Protein AF-A0A419H870-F1 (afdb_monomer_lite)

Secondary structure (DSSP, 8-state):
----EEEEEEEEETTT--EEEEEEEES-HHHHTTTTTTTT--TTEEEEEEEE--HHHHHHHTT-

Structure (mmCIF, N/CA/C/O backbone):
data_AF-A0A419H870-F1
#
_entry.id   AF-A0A419H870-F1
#
loop_
_atom_site.group_PDB
_atom_site.id
_atom_site.type_symbol
_atom_site.label_atom_id
_atom_site.label_alt_id
_atom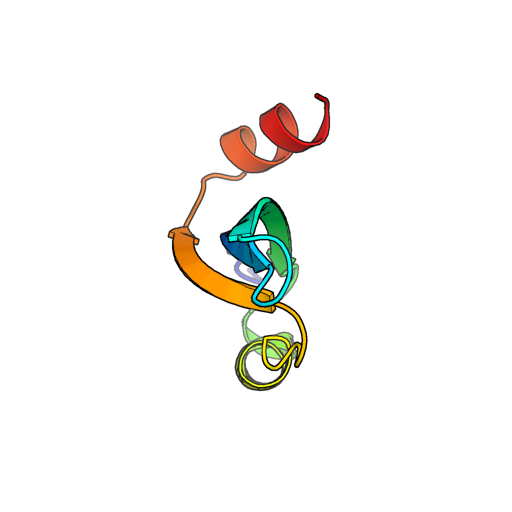_site.label_comp_id
_atom_site.label_asym_id
_atom_site.label_entity_id
_atom_site.label_seq_id
_atom_site.pdbx_PDB_ins_code
_atom_site.Cartn_x
_atom_site.Cartn_y
_atom_site.Cartn_z
_atom_site.occupancy
_atom_site.B_iso_or_equiv
_atom_site.auth_seq_id
_atom_site.auth_comp_id
_atom_site.auth_asym_id
_atom_site.auth_atom_id
_atom_site.pdbx_PDB_model_num
ATOM 1 N N . MET A 1 1 ? 11.806 -4.817 -19.085 1.00 50.09 1 MET A N 1
ATOM 2 C CA . MET A 1 1 ? 12.148 -4.459 -17.691 1.00 50.09 1 MET A CA 1
ATOM 3 C C . MET A 1 1 ? 10.978 -4.892 -16.826 1.00 50.09 1 MET A C 1
ATOM 5 O O . MET A 1 1 ? 9.862 -4.690 -17.289 1.00 50.09 1 MET A O 1
ATOM 9 N N . PRO A 1 2 ? 11.185 -5.546 -15.672 1.00 57.91 2 PRO A N 1
ATOM 10 C CA . PRO A 1 2 ? 10.076 -5.846 -14.774 1.00 57.91 2 PRO A CA 1
ATOM 11 C C . PRO A 1 2 ? 9.449 -4.521 -14.347 1.00 57.91 2 PRO A C 1
ATOM 13 O O . PRO A 1 2 ? 10.134 -3.638 -13.835 1.00 57.91 2 PRO A O 1
ATOM 16 N N . GLU A 1 3 ? 8.170 -4.349 -14.652 1.00 73.25 3 GLU A N 1
ATOM 17 C CA . GLU A 1 3 ? 7.434 -3.155 -14.265 1.00 73.25 3 GLU A CA 1
ATOM 18 C C . GLU A 1 3 ? 7.180 -3.228 -12.755 1.00 73.25 3 GLU A C 1
ATOM 20 O O . GLU A 1 3 ? 6.492 -4.131 -12.267 1.00 73.25 3 GLU A O 1
ATOM 25 N N . GLU A 1 4 ? 7.800 -2.314 -12.007 1.00 79.56 4 GLU A N 1
ATOM 26 C CA . GLU A 1 4 ? 7.536 -2.143 -10.581 1.00 79.56 4 GLU A CA 1
ATOM 27 C C . GLU A 1 4 ? 6.199 -1.411 -10.405 1.00 79.56 4 GLU A C 1
ATOM 29 O O . GLU A 1 4 ? 5.968 -0.364 -11.012 1.00 79.56 4 GLU A O 1
ATOM 34 N N . LEU A 1 5 ? 5.321 -1.936 -9.548 1.00 82.94 5 LEU A N 1
ATOM 35 C CA . LEU A 1 5 ? 4.050 -1.294 -9.211 1.00 82.94 5 LEU A CA 1
ATOM 36 C C . LEU A 1 5 ? 4.072 -0.813 -7.767 1.00 82.94 5 LEU A C 1
ATOM 38 O O . LEU A 1 5 ? 4.320 -1.597 -6.850 1.00 82.94 5 LEU A O 1
ATOM 42 N N . PHE A 1 6 ? 3.730 0.452 -7.555 1.00 85.88 6 PHE A N 1
ATOM 43 C CA . PHE A 1 6 ? 3.561 1.017 -6.224 1.00 85.88 6 PHE A CA 1
ATOM 44 C C . PHE A 1 6 ? 2.090 1.353 -6.002 1.00 85.88 6 PHE A C 1
ATOM 46 O O . PHE A 1 6 ? 1.437 2.007 -6.819 1.00 85.88 6 PHE A O 1
ATOM 53 N N . LEU A 1 7 ? 1.550 0.858 -4.894 1.00 85.38 7 LEU A N 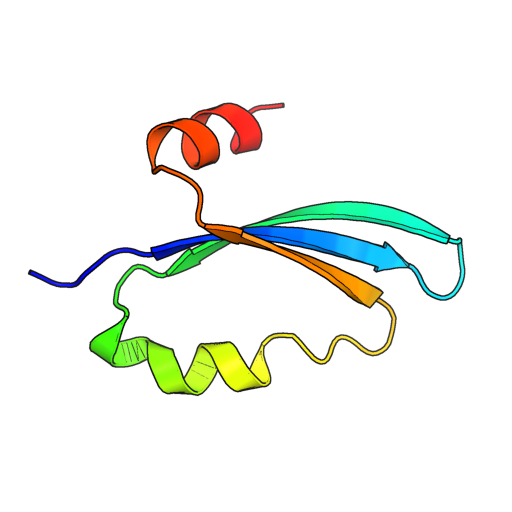1
ATOM 54 C CA . LEU A 1 7 ? 0.146 0.998 -4.543 1.00 85.38 7 LEU A CA 1
ATOM 55 C C . LEU A 1 7 ? 0.021 1.634 -3.168 1.00 85.38 7 LEU A C 1
ATOM 57 O O . LEU A 1 7 ? 0.648 1.183 -2.212 1.00 85.38 7 LEU A O 1
ATOM 61 N N . ASN A 1 8 ? -0.850 2.629 -3.068 1.00 87.75 8 ASN A N 1
ATOM 62 C CA . ASN A 1 8 ? -1.418 3.060 -1.803 1.00 87.75 8 ASN A CA 1
ATOM 63 C C . ASN A 1 8 ? -2.826 2.469 -1.674 1.00 87.75 8 ASN A C 1
ATOM 65 O O . ASN A 1 8 ? -3.619 2.489 -2.621 1.00 87.75 8 ASN A O 1
ATOM 69 N N . ILE A 1 9 ? -3.112 1.899 -0.509 1.00 86.81 9 ILE A N 1
ATOM 70 C CA . ILE A 1 9 ? -4.383 1.255 -0.207 1.00 86.81 9 ILE A CA 1
ATOM 71 C C . ILE A 1 9 ? -4.874 1.782 1.128 1.00 86.81 9 ILE A C 1
ATOM 73 O O . ILE A 1 9 ? -4.200 1.634 2.145 1.00 86.81 9 ILE A O 1
ATOM 77 N N . LYS A 1 10 ? -6.076 2.352 1.130 1.00 87.19 10 LYS A N 1
ATOM 78 C CA . LYS A 1 10 ? -6.741 2.780 2.355 1.00 87.19 10 LYS A CA 1
ATOM 79 C C . LYS A 1 10 ? -7.635 1.663 2.868 1.00 87.19 10 LYS A C 1
ATOM 81 O O . LYS A 1 10 ? -8.583 1.237 2.203 1.00 87.19 10 LYS A O 1
ATOM 86 N N . PHE A 1 11 ? -7.335 1.214 4.074 1.00 86.62 11 PHE A N 1
ATOM 87 C CA . PHE A 1 11 ? -8.071 0.210 4.818 1.00 86.62 11 PHE A CA 1
ATOM 88 C C . PHE A 1 11 ? -8.970 0.886 5.846 1.00 86.62 11 PHE A C 1
ATOM 90 O O . PHE A 1 11 ? -8.557 1.822 6.523 1.00 86.62 11 PHE A O 1
ATOM 97 N N . LYS A 1 12 ? -10.186 0.376 6.009 1.00 85.69 12 LYS A N 1
ATOM 98 C CA . LYS A 1 12 ? -11.073 0.704 7.123 1.00 85.69 12 LYS A CA 1
ATOM 99 C C . LYS A 1 12 ? -11.229 -0.518 8.010 1.00 85.69 12 LYS A C 1
ATOM 101 O O . LYS A 1 12 ? -11.680 -1.566 7.538 1.00 85.69 12 LYS A O 1
ATOM 106 N N . ASN A 1 13 ? -10.883 -0.386 9.285 1.00 86.25 13 ASN A N 1
ATOM 107 C CA . ASN A 1 13 ? -11.167 -1.410 10.279 1.00 86.25 13 ASN A CA 1
ATOM 108 C C . ASN A 1 13 ? -12.689 -1.558 10.406 1.00 86.25 13 ASN A C 1
ATOM 110 O O . ASN A 1 13 ? -13.397 -0.584 10.664 1.00 86.25 13 ASN A O 1
ATOM 114 N N . ARG A 1 14 ? -13.210 -2.772 10.202 1.00 81.75 14 ARG A N 1
ATOM 115 C CA . ARG A 1 14 ? -14.660 -3.020 10.254 1.00 81.75 14 ARG A CA 1
ATOM 116 C C . ARG A 1 14 ? -15.228 -2.923 11.673 1.00 81.75 14 ARG A C 1
ATOM 118 O O . ARG A 1 14 ? -16.409 -2.632 11.813 1.00 81.75 14 ARG A O 1
ATOM 125 N N . LYS A 1 15 ? -14.40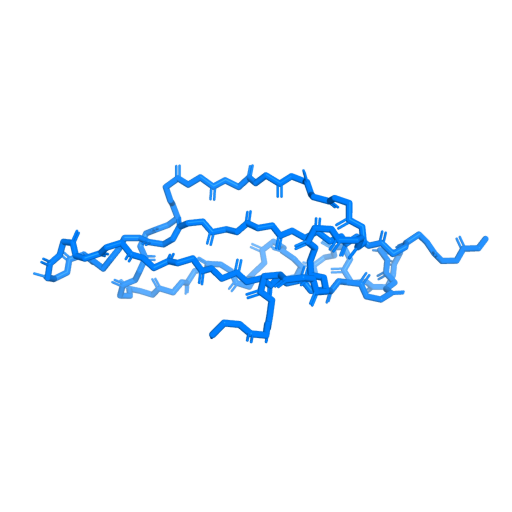1 -3.162 12.695 1.00 84.75 15 LYS A N 1
ATOM 126 C CA . LYS A 1 15 ? -14.781 -3.144 14.115 1.00 84.75 15 LYS A CA 1
ATOM 127 C C . LYS A 1 15 ? -14.680 -1.742 14.718 1.00 84.75 15 LYS A C 1
ATOM 129 O O . LYS A 1 15 ? -15.602 -1.317 15.399 1.00 84.75 15 LYS A O 1
ATOM 134 N N . THR A 1 16 ? -13.581 -1.026 14.463 1.00 86.50 16 THR A N 1
ATOM 135 C CA . THR A 1 16 ? -13.323 0.296 15.077 1.00 86.50 16 THR A CA 1
ATOM 136 C C . THR A 1 16 ? -13.694 1.472 14.177 1.00 86.50 16 THR A C 1
ATOM 138 O O . THR A 1 16 ? -13.826 2.596 14.648 1.00 86.50 16 THR A O 1
ATOM 141 N N . GLY A 1 17 ? -13.866 1.243 12.872 1.00 83.75 17 GLY A N 1
ATOM 142 C CA . GLY A 1 17 ? -14.121 2.300 11.893 1.00 83.75 17 GLY A CA 1
ATOM 143 C C . GLY A 1 17 ? -12.889 3.126 11.513 1.00 83.75 17 GLY A C 1
ATOM 144 O O . GLY A 1 17 ? -12.991 3.945 10.599 1.00 83.75 17 GLY A O 1
ATOM 145 N N . GLU A 1 18 ? -11.741 2.894 12.156 1.00 87.88 18 GLU A N 1
ATOM 146 C CA . GLU A 1 18 ? -10.490 3.604 11.894 1.00 87.88 18 GLU A CA 1
ATOM 147 C C . GLU A 1 18 ? -9.987 3.376 10.470 1.00 87.88 18 GLU A C 1
ATOM 149 O O . GLU A 1 18 ? -10.053 2.265 9.932 1.00 87.88 18 GLU A O 1
ATOM 154 N N . LEU A 1 19 ? -9.440 4.439 9.883 1.00 86.31 19 LEU A N 1
ATOM 155 C CA . LEU A 1 19 ? -8.814 4.411 8.570 1.00 86.31 19 LEU A CA 1
ATOM 156 C C . LEU A 1 19 ? -7.301 4.283 8.731 1.00 86.31 19 LEU A C 1
ATOM 158 O O . LEU A 1 19 ? -6.693 5.006 9.516 1.00 86.31 19 LEU A O 1
ATOM 162 N N . LYS A 1 20 ? -6.702 3.370 7.972 1.00 83.62 20 LYS A N 1
ATOM 163 C CA . LYS A 1 20 ? -5.256 3.173 7.897 1.00 83.62 20 LYS A CA 1
ATOM 164 C C . LYS A 1 20 ? -4.817 3.151 6.447 1.00 83.62 20 LYS A C 1
ATOM 166 O O . LYS A 1 20 ? -5.457 2.518 5.613 1.00 83.62 20 LYS A O 1
ATOM 171 N N . ASP A 1 21 ? -3.706 3.804 6.164 1.00 85.38 21 ASP A N 1
ATOM 172 C CA . ASP A 1 21 ? -3.070 3.772 4.856 1.00 85.38 21 ASP A CA 1
ATOM 173 C C . ASP A 1 21 ? -1.985 2.689 4.850 1.00 85.38 21 ASP A C 1
ATOM 175 O O . ASP A 1 21 ? -1.179 2.588 5.773 1.00 85.38 21 ASP A O 1
ATOM 179 N N . GLY A 1 22 ? -1.983 1.851 3.817 1.00 83.56 22 GLY A N 1
ATOM 180 C CA . GLY A 1 22 ? -0.960 0.843 3.579 1.00 83.56 22 GLY A CA 1
ATOM 181 C C . GLY A 1 22 ? -0.310 1.049 2.220 1.00 83.56 22 GLY A C 1
ATOM 182 O O . GLY A 1 22 ? -0.975 1.352 1.230 1.00 83.56 22 GLY A O 1
ATOM 183 N N . TYR A 1 23 ? 1.003 0.867 2.181 1.00 83.19 23 TYR A N 1
ATOM 184 C CA . TYR A 1 23 ? 1.812 1.033 0.985 1.00 83.19 23 TYR A CA 1
ATOM 185 C C . TYR A 1 23 ? 2.362 -0.330 0.575 1.00 83.19 23 TYR A C 1
ATOM 187 O O . TYR A 1 23 ? 2.982 -1.025 1.377 1.00 83.19 23 TYR A O 1
ATOM 195 N N . VAL A 1 24 ? 2.112 -0.729 -0.671 1.00 82.88 24 VAL A N 1
ATOM 196 C CA . VAL A 1 24 ? 2.565 -2.012 -1.221 1.00 82.88 24 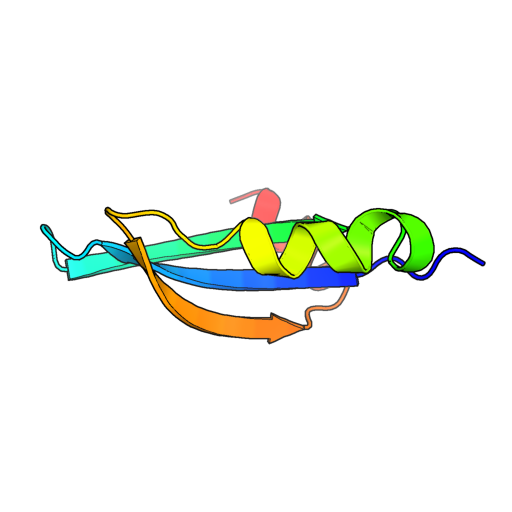VAL A CA 1
ATOM 197 C C . VAL A 1 24 ? 3.468 -1.762 -2.421 1.00 82.88 24 VAL A C 1
ATOM 199 O O . VAL A 1 24 ? 3.058 -1.120 -3.389 1.00 82.88 24 VAL A O 1
ATOM 202 N N . LYS A 1 25 ? 4.687 -2.304 -2.365 1.00 84.94 25 LYS A N 1
ATOM 203 C CA . LYS A 1 25 ? 5.598 -2.399 -3.507 1.00 84.94 25 LYS A CA 1
ATOM 204 C C . LYS A 1 25 ? 5.477 -3.781 -4.140 1.00 84.94 25 LYS A C 1
ATOM 206 O O . LYS A 1 25 ? 5.660 -4.793 -3.467 1.00 84.94 25 LYS A O 1
ATOM 211 N N . VAL A 1 26 ? 5.232 -3.821 -5.444 1.00 83.56 26 VAL A N 1
ATOM 212 C CA . VAL A 1 26 ? 5.276 -5.037 -6.258 1.00 83.56 26 VAL A CA 1
ATOM 213 C C . VAL A 1 26 ? 6.528 -4.963 -7.127 1.00 83.56 26 VAL A C 1
ATOM 215 O O . VAL A 1 26 ? 6.552 -4.184 -8.077 1.00 83.56 26 VAL A O 1
ATOM 218 N N . PRO A 1 27 ? 7.581 -5.730 -6.806 1.00 78.44 27 PRO A N 1
ATOM 219 C CA . PRO A 1 27 ? 8.861 -5.628 -7.506 1.00 78.44 27 PRO A CA 1
ATOM 220 C C . PRO A 1 27 ? 8.846 -6.254 -8.909 1.00 78.44 27 PRO A C 1
ATOM 222 O O . PRO A 1 27 ? 9.741 -5.985 -9.698 1.00 78.44 27 PRO A O 1
ATOM 225 N N . ASP A 1 28 ? 7.862 -7.105 -9.218 1.00 81.50 28 ASP A N 1
ATOM 226 C CA . ASP A 1 28 ? 7.721 -7.742 -10.531 1.00 81.50 28 ASP A CA 1
ATOM 227 C C . ASP A 1 28 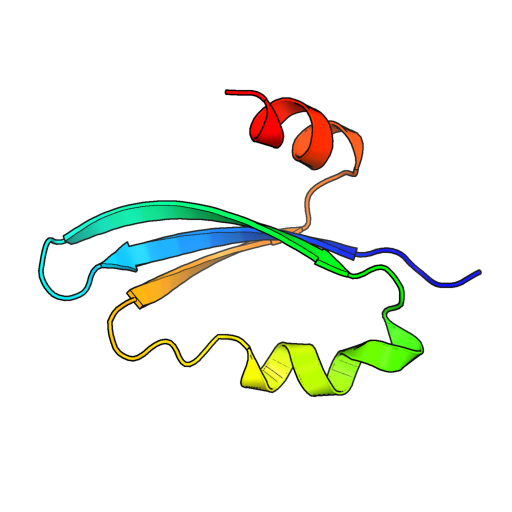? 6.243 -8.057 -10.821 1.00 81.50 28 ASP A C 1
ATOM 229 O O . ASP A 1 28 ? 5.665 -9.001 -10.270 1.00 81.50 28 ASP A O 1
ATOM 233 N N . LEU A 1 29 ? 5.604 -7.249 -11.671 1.00 74.44 29 LEU A N 1
ATOM 234 C CA . LEU A 1 29 ? 4.207 -7.456 -12.056 1.00 74.44 29 LEU A CA 1
ATOM 235 C C . LEU A 1 29 ? 3.966 -8.805 -12.732 1.00 74.44 29 LEU A C 1
ATOM 237 O O . LEU A 1 29 ? 2.995 -9.484 -12.401 1.00 74.44 29 LEU A O 1
ATOM 241 N N . THR A 1 30 ? 4.849 -9.225 -13.632 1.00 76.88 30 THR A N 1
ATOM 242 C CA . THR A 1 30 ? 4.689 -10.459 -14.409 1.00 76.88 30 THR A CA 1
ATOM 243 C C . THR A 1 30 ? 4.703 -11.684 -13.501 1.00 76.88 30 THR A C 1
ATOM 245 O O . THR A 1 30 ? 3.922 -12.618 -13.687 1.00 76.88 30 THR A O 1
ATOM 248 N N . LYS A 1 31 ? 5.548 -11.660 -12.465 1.00 76.94 31 LYS A N 1
ATOM 249 C CA . LYS A 1 31 ? 5.668 -12.751 -11.495 1.00 76.94 31 LYS A CA 1
ATOM 250 C C . LYS A 1 31 ? 4.551 -12.757 -10.446 1.00 76.94 31 LYS A C 1
ATOM 252 O O . LYS A 1 31 ? 4.097 -13.828 -10.044 1.00 76.94 31 LYS A O 1
ATOM 257 N N . TYR A 1 32 ? 4.103 -11.584 -9.990 1.00 72.75 32 TYR A N 1
ATOM 258 C CA . TYR A 1 32 ? 3.210 -11.463 -8.827 1.00 72.75 32 TYR A CA 1
ATOM 259 C C . TYR A 1 32 ? 1.772 -11.017 -9.152 1.00 72.75 32 TYR A C 1
ATOM 261 O O . TYR A 1 32 ? 0.947 -10.940 -8.236 1.00 72.75 32 TYR A O 1
ATOM 269 N N . ALA A 1 33 ? 1.416 -10.800 -10.426 1.00 66.44 33 ALA A N 1
ATOM 270 C CA . ALA A 1 33 ? 0.071 -10.388 -10.858 1.00 66.44 33 ALA A CA 1
ATOM 271 C C . ALA A 1 33 ? -1.054 -11.278 -10.297 1.00 66.44 33 ALA A C 1
ATOM 273 O O . ALA A 1 33 ? -2.091 -10.778 -9.857 1.00 66.44 33 ALA A O 1
ATOM 274 N N . ASN A 1 34 ? -0.837 -12.595 -10.247 1.00 65.38 34 ASN A N 1
ATOM 275 C CA . ASN A 1 34 ? -1.820 -13.540 -9.710 1.00 65.38 34 ASN A CA 1
ATOM 276 C C . ASN A 1 34 ? -1.936 -13.490 -8.175 1.00 65.38 34 ASN A C 1
ATOM 278 O O . ASN A 1 34 ? -3.017 -13.729 -7.635 1.00 65.38 34 ASN A O 1
ATOM 282 N N . GLY A 1 35 ? -0.856 -13.147 -7.465 1.00 65.31 35 GLY A N 1
ATOM 283 C CA . GLY A 1 35 ? -0.845 -13.014 -6.004 1.00 65.31 35 GLY A CA 1
ATOM 284 C C . GLY A 1 35 ? -1.581 -11.766 -5.513 1.00 65.31 35 GLY A C 1
ATOM 285 O O . GLY A 1 35 ? -2.250 -11.805 -4.480 1.00 65.31 35 GLY A O 1
ATOM 286 N N . LEU A 1 36 ? -1.556 -10.684 -6.298 1.00 63.75 36 LEU A N 1
ATOM 287 C CA . LEU A 1 36 ? -2.233 -9.423 -5.973 1.00 63.75 36 LEU A CA 1
ATOM 288 C C . LEU A 1 36 ? -3.754 -9.551 -5.839 1.00 63.75 36 LEU A C 1
ATOM 290 O O . LEU A 1 36 ? -4.360 -8.762 -5.120 1.00 63.75 36 LEU A O 1
ATOM 294 N N . LYS A 1 37 ? -4.379 -10.530 -6.503 1.00 59.91 37 LYS A N 1
ATOM 295 C CA . LYS A 1 37 ? -5.824 -10.778 -6.374 1.00 59.91 37 LYS A CA 1
ATOM 296 C C . LYS A 1 37 ? -6.203 -11.413 -5.033 1.00 59.91 37 LYS A C 1
ATOM 298 O O . LYS A 1 37 ? -7.316 -11.198 -4.574 1.00 59.91 37 LYS A O 1
ATOM 303 N N . LYS A 1 38 ? -5.298 -12.178 -4.407 1.00 58.09 38 LYS A N 1
ATOM 304 C CA . LYS A 1 38 ? -5.562 -12.910 -3.152 1.00 58.09 38 LYS A CA 1
ATOM 305 C C . LYS A 1 38 ? -5.145 -12.145 -1.892 1.00 58.09 38 LYS A C 1
ATOM 307 O O . LYS A 1 38 ? -5.648 -12.436 -0.817 1.00 58.09 38 LYS A O 1
ATOM 312 N N . TYR A 1 39 ? -4.246 -11.169 -2.018 1.00 57.97 39 TYR A N 1
ATOM 313 C CA . TYR A 1 39 ? -3.603 -10.486 -0.885 1.00 57.97 39 TYR A CA 1
ATOM 314 C C . TYR A 1 39 ? -4.527 -9.616 -0.018 1.00 57.97 39 TYR A C 1
ATOM 316 O O . TYR A 1 39 ? -4.128 -9.176 1.056 1.00 57.97 39 TYR A O 1
ATOM 324 N N . PHE A 1 40 ? -5.735 -9.323 -0.490 1.00 60.81 40 PHE A N 1
ATOM 325 C CA . PHE A 1 40 ? -6.557 -8.243 0.051 1.00 60.81 40 PHE A CA 1
ATOM 326 C C . PHE A 1 40 ? -7.810 -8.698 0.799 1.00 60.81 40 PHE A C 1
ATOM 328 O O . PHE A 1 40 ? -8.573 -7.856 1.276 1.00 60.81 40 PHE A O 1
ATOM 335 N N . ASP A 1 41 ? -7.996 -10.007 0.953 1.00 54.47 41 ASP A N 1
ATOM 336 C CA . ASP A 1 41 ? -9.069 -10.574 1.766 1.00 54.47 41 ASP A CA 1
ATOM 337 C C . ASP A 1 41 ? -8.631 -10.650 3.238 1.00 54.47 41 ASP A C 1
ATOM 339 O O . ASP A 1 41 ? -8.317 -11.705 3.785 1.00 54.47 41 ASP A O 1
ATOM 343 N N . ILE A 1 42 ? -8.520 -9.484 3.879 1.00 64.81 42 ILE A N 1
ATOM 344 C CA . ILE A 1 42 ? -8.233 -9.393 5.312 1.00 64.81 42 ILE A CA 1
ATOM 345 C C . ILE A 1 42 ? -9.574 -9.256 6.030 1.00 64.81 42 ILE A C 1
ATOM 347 O O . ILE A 1 42 ? -10.225 -8.218 5.950 1.00 64.81 42 ILE A O 1
ATOM 351 N N . HIS A 1 43 ? -9.997 -10.298 6.747 1.00 66.69 43 HIS A N 1
ATOM 352 C CA . HIS A 1 43 ? -11.332 -10.386 7.359 1.00 66.69 43 HIS A CA 1
ATOM 353 C C . HIS A 1 43 ? -11.695 -9.171 8.245 1.00 66.69 43 HIS A C 1
ATOM 355 O O . HIS A 1 43 ? -12.858 -8.775 8.340 1.00 66.69 43 HIS A O 1
ATOM 361 N N . GLU A 1 44 ? -10.691 -8.538 8.858 1.00 69.69 44 GLU A N 1
ATOM 362 C CA . GLU A 1 44 ? -10.856 -7.407 9.779 1.00 69.69 44 GLU A CA 1
ATOM 363 C C . GLU A 1 44 ? -10.835 -6.025 9.107 1.00 69.69 44 GLU A C 1
ATOM 365 O O . GLU A 1 44 ? -11.333 -5.049 9.679 1.00 69.69 44 GLU A O 1
ATOM 370 N N . PHE A 1 45 ? -10.322 -5.926 7.879 1.00 73.44 45 PHE A N 1
ATOM 371 C CA . PHE A 1 45 ? -10.116 -4.655 7.191 1.00 73.44 45 PHE A CA 1
ATOM 372 C C . PHE A 1 45 ? -10.797 -4.654 5.826 1.00 73.44 45 PHE A C 1
ATOM 374 O O . PHE A 1 45 ? -10.592 -5.519 4.984 1.00 73.44 45 PHE A O 1
ATOM 381 N N . ARG A 1 46 ? -11.628 -3.644 5.578 1.00 80.75 46 ARG A N 1
ATOM 382 C CA . ARG A 1 46 ? -12.201 -3.400 4.254 1.00 80.75 46 ARG A CA 1
ATOM 383 C C . ARG A 1 46 ? -11.288 -2.457 3.482 1.00 80.75 46 ARG A C 1
ATOM 385 O O . ARG A 1 46 ? -10.931 -1.408 4.005 1.00 80.75 46 ARG A O 1
ATOM 392 N N . ILE A 1 47 ? -10.979 -2.774 2.228 1.00 81.50 47 ILE A N 1
ATOM 393 C CA . ILE A 1 47 ? -10.368 -1.795 1.324 1.00 81.50 47 ILE A CA 1
ATOM 394 C C . ILE A 1 47 ? -11.425 -0.774 0.921 1.00 81.50 47 ILE A C 1
ATOM 396 O O . ILE A 1 47 ? -12.482 -1.131 0.398 1.00 81.50 47 ILE A O 1
ATOM 400 N N . CYS A 1 48 ? -11.134 0.491 1.192 1.00 82.12 48 CYS A N 1
ATOM 401 C CA . CYS A 1 48 ? -11.974 1.620 0.821 1.00 82.12 48 CYS A CA 1
ATOM 402 C C . CYS A 1 48 ? -11.482 2.293 -0.456 1.00 82.12 48 CYS A C 1
ATOM 404 O O . CYS A 1 48 ? -12.301 2.712 -1.265 1.00 82.12 48 CYS A O 1
ATOM 406 N N . GLU A 1 49 ? -10.166 2.366 -0.648 1.00 83.19 49 GLU A N 1
ATOM 407 C CA . GLU A 1 49 ? -9.561 3.021 -1.802 1.00 83.19 49 GLU A CA 1
ATOM 408 C C . GLU A 1 49 ? -8.267 2.310 -2.195 1.00 83.19 49 GLU A C 1
ATOM 410 O O . GLU A 1 49 ? -7.534 1.813 -1.336 1.00 83.19 49 GLU A O 1
ATOM 415 N N . LYS A 1 50 ? -7.993 2.260 -3.500 1.00 84.62 50 LYS A N 1
ATOM 416 C CA . LYS A 1 50 ? -6.741 1.760 -4.065 1.00 84.62 50 LYS A CA 1
ATOM 417 C C . LYS A 1 50 ? -6.277 2.731 -5.140 1.00 84.62 50 LYS A C 1
ATOM 419 O O . LYS A 1 50 ? -6.984 2.939 -6.123 1.00 84.62 50 LYS A O 1
ATOM 424 N N . ARG A 1 51 ? -5.079 3.283 -4.966 1.00 84.75 51 ARG A N 1
ATOM 425 C CA . ARG A 1 51 ? -4.486 4.265 -5.871 1.00 84.75 51 ARG A CA 1
ATOM 426 C C . ARG A 1 51 ? -3.090 3.824 -6.299 1.00 84.75 51 ARG A C 1
ATOM 428 O O . ARG A 1 51 ? -2.284 3.384 -5.479 1.00 84.75 51 ARG A O 1
ATOM 435 N N . LEU A 1 52 ? -2.813 3.962 -7.593 1.00 84.19 52 LEU A N 1
ATOM 436 C CA . LEU A 1 52 ? -1.455 3.884 -8.119 1.00 84.19 52 LEU A CA 1
ATOM 437 C C . LEU A 1 52 ? -0.700 5.137 -7.701 1.00 84.19 52 LEU A C 1
ATOM 439 O O . LEU A 1 52 ? -1.189 6.252 -7.890 1.00 84.19 52 LEU A O 1
ATOM 443 N N . VAL A 1 53 ? 0.466 4.933 -7.110 1.00 86.56 53 VAL A N 1
ATOM 444 C CA . VAL A 1 53 ? 1.329 6.021 -6.662 1.00 86.56 53 VAL A CA 1
ATOM 445 C C . VAL A 1 53 ? 2.662 5.934 -7.375 1.00 86.56 53 VAL A C 1
ATOM 447 O O . VAL A 1 53 ? 3.088 4.863 -7.809 1.00 86.56 53 VAL A O 1
ATOM 450 N N . SER A 1 54 ? 3.317 7.077 -7.503 1.00 84.81 54 SER A N 1
ATOM 451 C CA . SER A 1 54 ? 4.676 7.131 -8.025 1.00 84.81 54 SER A CA 1
ATOM 452 C C . SER A 1 54 ? 5.650 6.526 -7.011 1.00 84.81 54 SER A C 1
ATOM 454 O O . SER A 1 54 ? 5.375 6.492 -5.809 1.00 84.81 54 SER A O 1
ATOM 456 N N . ARG A 1 55 ? 6.827 6.095 -7.474 1.00 84.44 55 ARG A N 1
ATOM 457 C CA . ARG A 1 55 ? 7.901 5.622 -6.585 1.00 84.44 55 ARG A CA 1
ATOM 458 C C . ARG A 1 55 ? 8.259 6.662 -5.514 1.00 84.44 55 ARG A C 1
ATOM 460 O O . ARG A 1 55 ? 8.365 6.319 -4.343 1.00 84.44 55 ARG A O 1
ATOM 467 N N . ASP A 1 56 ? 8.363 7.926 -5.914 1.00 84.06 56 ASP A N 1
ATOM 468 C CA . ASP A 1 56 ? 8.698 9.040 -5.021 1.00 84.06 56 ASP A CA 1
ATOM 469 C C . ASP A 1 56 ? 7.649 9.230 -3.905 1.00 84.06 56 ASP A C 1
ATOM 471 O O . ASP A 1 56 ? 7.977 9.350 -2.725 1.00 84.06 56 ASP A O 1
ATOM 475 N N . GLU A 1 57 ? 6.359 9.139 -4.254 1.00 81.69 57 GLU A N 1
ATOM 476 C CA . GLU A 1 57 ? 5.250 9.206 -3.292 1.00 81.69 57 GLU A CA 1
ATOM 477 C C . GLU A 1 57 ? 5.280 8.041 -2.288 1.00 81.69 57 GLU A C 1
ATOM 479 O O . GLU A 1 57 ? 4.988 8.235 -1.106 1.00 81.69 57 GLU A O 1
ATOM 484 N N . TYR A 1 58 ? 5.641 6.837 -2.744 1.00 84.31 58 TYR A N 1
ATOM 485 C CA . TYR A 1 58 ? 5.783 5.656 -1.890 1.00 84.31 58 TYR A CA 1
ATOM 486 C C . TYR A 1 58 ? 6.940 5.812 -0.891 1.00 84.31 58 TYR A C 1
ATOM 488 O O . TYR A 1 58 ? 6.763 5.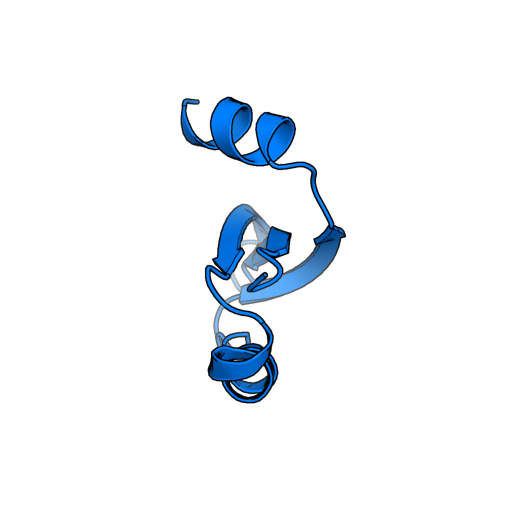571 0.304 1.00 84.31 58 TYR A O 1
ATOM 496 N N . GLU A 1 59 ? 8.117 6.240 -1.359 1.00 82.56 59 GLU A N 1
ATOM 497 C CA . GLU A 1 59 ? 9.318 6.370 -0.521 1.00 82.56 59 GLU A CA 1
ATOM 498 C C . GLU A 1 59 ? 9.208 7.520 0.497 1.00 82.56 59 GLU A C 1
ATOM 500 O O . GLU A 1 59 ? 9.710 7.394 1.616 1.00 82.56 59 GLU A O 1
ATOM 505 N N . ASN A 1 60 ? 8.494 8.602 0.163 1.00 81.19 60 ASN A N 1
ATOM 506 C CA . ASN A 1 60 ? 8.278 9.736 1.070 1.00 81.19 60 ASN A CA 1
ATOM 507 C C . ASN A 1 60 ? 7.243 9.457 2.171 1.00 81.19 60 ASN A C 1
ATOM 509 O O . ASN A 1 60 ? 7.381 9.953 3.288 1.00 81.19 60 ASN A O 1
ATOM 513 N N . LYS A 1 61 ? 6.206 8.657 1.893 1.00 68.25 61 LYS A N 1
ATOM 514 C CA . LYS A 1 61 ? 5.155 8.333 2.876 1.00 68.25 61 LYS A CA 1
ATOM 515 C C . LYS A 1 61 ? 5.522 7.188 3.823 1.00 68.25 61 LYS A C 1
ATOM 517 O O . LYS A 1 61 ? 4.959 7.115 4.908 1.00 68.25 61 LYS A O 1
ATOM 522 N N . GLY A 1 62 ? 6.465 6.323 3.445 1.00 54.75 62 GLY A N 1
ATOM 523 C CA . GLY A 1 62 ? 6.977 5.246 4.304 1.00 54.75 62 GLY A CA 1
ATOM 524 C C . GLY A 1 62 ? 7.934 5.700 5.417 1.00 54.75 62 GLY A C 1
ATOM 525 O O . GLY A 1 62 ? 8.440 4.850 6.143 1.00 54.75 62 GLY A O 1
ATOM 526 N N . LYS A 1 63 ? 8.211 7.009 5.533 1.00 46.69 63 LYS A N 1
ATOM 527 C CA . LYS A 1 63 ? 9.133 7.612 6.516 1.00 46.69 63 LYS A CA 1
ATOM 528 C C . LYS A 1 63 ? 8.453 8.492 7.579 1.00 46.69 63 LYS A C 1
ATOM 530 O O . LYS A 1 63 ? 9.166 9.179 8.307 1.00 46.69 63 LYS A O 1
ATOM 535 N N . ALA A 1 64 ? 7.120 8.506 7.647 1.00 38.44 64 ALA A N 1
ATOM 536 C CA . ALA A 1 64 ? 6.376 9.236 8.679 1.00 38.44 64 ALA A CA 1
ATOM 537 C C . ALA A 1 64 ? 6.098 8.359 9.904 1.00 38.44 64 ALA A C 1
ATOM 539 O O . ALA A 1 64 ? 5.723 7.181 9.701 1.00 38.44 64 ALA A O 1
#

Radius of gyration: 12.76 Å; chains: 1; bounding box: 27×23×33 Å

pLDDT: mean 76.25, std 11.81, range [38.44, 87.88]

Sequence (64 aa):
MPEELFLNIKFKNRKTGELKDGYVKVPDLTKYANGLKKYFDIHEFRICEKRLVSRDEYENKGKA

Foldseek 3Di:
DFDKWKKWWWKAFPVPRDIDIDIDIDRGCVVCVVVVVVPQVDVGIDTPDMDTDDPVVRVVVVPD